Protein AF-A0A7V9VU53-F1 (afdb_monomer_lite)

Foldseek 3Di:
DDDWDWDFDADPVRHGDDIDTDPVSVVVVCVVVVPDPPPDDVPPCVVVVVDDDDPDDPVVVVVVVVVVVVVVVVPD

Radius of gyration: 24.23 Å; chains: 1; bounding box: 40×67×32 Å

Sequence (76 aa):
MIAIRKKIVTDEDHNPVEVVINYDDWLEIERLLGLQPGKKLLTDLSAFRGVITMTEDALEYQRRIRAEWDREWDEE

Secondary structure (DSSP, 8-state):
-----EEEEE-TTS-EEEEEE-HHHHHHHHHHTT--TTS--TT-GGGGTT----SS-HHHHHHHHHHHHHHTTS--

Structure (mmCIF, N/CA/C/O backbone):
data_AF-A0A7V9VU53-F1
#
_entry.id   AF-A0A7V9VU53-F1
#
loop_
_atom_site.group_PDB
_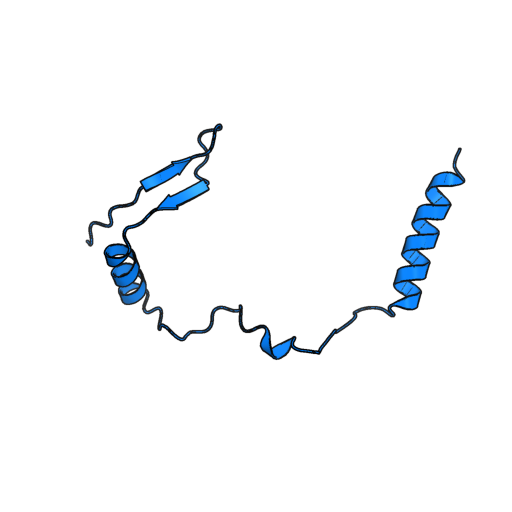atom_site.id
_atom_site.type_symbol
_atom_site.label_atom_id
_atom_site.label_alt_id
_atom_site.label_comp_id
_atom_site.label_asym_id
_atom_site.label_entity_id
_atom_site.label_seq_id
_atom_site.pdbx_PDB_ins_code
_atom_site.Cartn_x
_atom_site.Cartn_y
_atom_site.Cartn_z
_atom_site.occupancy
_atom_site.B_iso_or_equiv
_atom_site.auth_seq_id
_atom_site.auth_comp_id
_atom_site.auth_asym_id
_atom_site.auth_atom_id
_atom_site.pdbx_PDB_model_num
ATOM 1 N N . MET A 1 1 ? 9.847 -28.117 -5.507 1.00 58.12 1 MET A N 1
ATOM 2 C CA . MET A 1 1 ? 10.169 -26.677 -5.606 1.00 58.12 1 MET A CA 1
ATOM 3 C C . MET A 1 1 ? 9.590 -26.174 -6.911 1.00 58.12 1 MET A C 1
ATOM 5 O O . MET A 1 1 ? 9.883 -26.774 -7.935 1.00 58.12 1 MET A O 1
ATOM 9 N N . ILE A 1 2 ? 8.726 -25.162 -6.872 1.00 67.81 2 ILE A N 1
ATOM 10 C CA . ILE A 1 2 ? 8.133 -24.591 -8.087 1.00 67.81 2 ILE A CA 1
ATOM 11 C C . ILE A 1 2 ? 9.126 -23.577 -8.650 1.00 67.81 2 ILE A C 1
ATOM 13 O O . ILE A 1 2 ? 9.610 -22.706 -7.928 1.00 67.81 2 ILE A O 1
ATOM 17 N N . ALA A 1 3 ? 9.482 -23.741 -9.920 1.00 77.56 3 ALA A N 1
ATOM 18 C CA . ALA A 1 3 ? 10.383 -22.835 -10.613 1.00 77.56 3 ALA A CA 1
ATOM 19 C C . ALA A 1 3 ? 9.586 -21.619 -11.105 1.00 77.56 3 ALA A C 1
ATOM 21 O O . ALA A 1 3 ? 9.036 -21.638 -12.199 1.00 77.56 3 ALA A O 1
ATOM 22 N N . ILE A 1 4 ? 9.509 -20.574 -10.279 1.00 80.56 4 ILE A N 1
ATOM 23 C CA . ILE A 1 4 ? 8.854 -19.309 -10.636 1.00 80.56 4 ILE A CA 1
ATOM 24 C C . ILE A 1 4 ? 9.821 -18.483 -11.481 1.00 80.56 4 ILE A C 1
ATOM 26 O O . ILE A 1 4 ? 10.909 -18.120 -11.020 1.00 80.56 4 ILE A O 1
ATOM 30 N N . ARG A 1 5 ? 9.420 -18.149 -12.709 1.00 84.62 5 ARG A N 1
ATOM 31 C CA . ARG A 1 5 ? 10.190 -17.233 -13.554 1.00 84.62 5 ARG A CA 1
ATOM 32 C C . ARG A 1 5 ? 9.860 -15.802 -13.147 1.00 84.62 5 ARG A C 1
ATOM 34 O O . ARG A 1 5 ? 8.755 -15.324 -13.381 1.00 84.62 5 ARG A O 1
ATOM 41 N N . LYS A 1 6 ? 10.835 -15.122 -12.544 1.00 86.94 6 LYS A N 1
ATOM 42 C CA . LYS A 1 6 ? 10.730 -13.713 -12.150 1.00 86.94 6 LYS A CA 1
ATOM 43 C C . LYS A 1 6 ? 11.796 -12.876 -12.839 1.00 86.94 6 LYS A C 1
ATOM 45 O O . LYS A 1 6 ? 12.942 -13.309 -12.964 1.00 86.94 6 LYS A O 1
ATOM 50 N N . LYS A 1 7 ? 11.422 -11.668 -13.244 1.00 89.88 7 LYS A N 1
ATOM 51 C CA . LYS A 1 7 ? 12.333 -10.632 -13.722 1.00 89.88 7 LYS A CA 1
ATOM 52 C C . LYS A 1 7 ? 12.327 -9.501 -12.702 1.00 89.88 7 LYS A C 1
ATOM 54 O O . LYS A 1 7 ? 11.275 -8.948 -12.408 1.00 89.88 7 LYS A O 1
ATOM 59 N N . ILE A 1 8 ? 13.494 -9.183 -12.156 1.00 89.56 8 ILE A N 1
ATOM 60 C CA . ILE A 1 8 ? 13.660 -8.030 -11.269 1.00 89.56 8 ILE A CA 1
ATOM 61 C C . ILE A 1 8 ? 13.991 -6.835 -12.158 1.00 89.56 8 ILE A C 1
ATOM 63 O O . ILE A 1 8 ? 14.905 -6.913 -12.979 1.00 89.56 8 ILE A O 1
ATOM 67 N N . VAL A 1 9 ? 13.207 -5.773 -12.036 1.00 90.69 9 VAL A N 1
ATOM 68 C CA . VAL A 1 9 ? 13.432 -4.498 -12.713 1.00 90.69 9 VAL A CA 1
ATOM 69 C C . VAL A 1 9 ? 14.136 -3.580 -11.727 1.00 90.69 9 VAL A C 1
ATOM 71 O O . VAL A 1 9 ? 13.717 -3.464 -10.573 1.00 90.69 9 VAL A O 1
ATOM 74 N N . THR A 1 10 ? 15.226 -2.968 -12.176 1.00 92.94 10 THR A N 1
ATOM 75 C CA . THR A 1 10 ? 16.036 -2.041 -11.387 1.00 92.94 10 THR A CA 1
ATOM 76 C C . THR A 1 10 ? 15.927 -0.624 -11.938 1.00 92.94 10 THR A C 1
ATOM 78 O O . THR A 1 10 ? 15.684 -0.453 -13.134 1.00 92.94 10 THR A O 1
ATOM 81 N N . ASP A 1 11 ? 16.104 0.372 -11.074 1.00 91.25 11 ASP A N 1
ATOM 82 C CA . ASP A 1 11 ? 16.237 1.778 -11.463 1.00 91.25 11 ASP A CA 1
ATOM 83 C C . ASP A 1 11 ? 17.638 2.097 -12.026 1.00 91.25 11 ASP A C 1
ATOM 85 O O . ASP A 1 11 ? 18.465 1.206 -12.252 1.00 91.25 11 ASP A O 1
ATOM 89 N N . GLU A 1 12 ? 17.890 3.382 -12.278 1.00 91.44 12 GLU A N 1
ATOM 90 C CA . GLU A 1 12 ? 19.163 3.899 -12.797 1.00 91.44 12 GLU A CA 1
ATOM 91 C C . GLU A 1 12 ? 20.330 3.663 -11.819 1.00 91.44 12 GLU A C 1
ATOM 93 O O . GLU A 1 12 ? 21.453 3.368 -12.239 1.00 91.44 12 GLU A O 1
ATOM 98 N N . ASP A 1 13 ? 20.044 3.670 -10.516 1.00 93.38 13 ASP A N 1
ATOM 99 C CA . ASP A 1 13 ? 20.989 3.399 -9.429 1.00 93.38 13 ASP A CA 1
ATOM 100 C C . ASP A 1 13 ? 21.140 1.893 -9.130 1.00 93.38 13 ASP A C 1
ATOM 102 O O . ASP A 1 13 ? 21.797 1.503 -8.164 1.00 93.38 13 ASP A O 1
ATOM 106 N N . HIS A 1 14 ? 20.578 1.028 -9.985 1.00 86.19 14 HIS A N 1
ATOM 107 C CA . HIS A 1 14 ? 20.583 -0.434 -9.862 1.00 86.19 14 HIS A CA 1
ATOM 108 C C . HIS A 1 14 ? 19.852 -0.972 -8.620 1.00 86.19 14 HIS A C 1
ATOM 110 O O . HIS A 1 14 ? 20.016 -2.141 -8.253 1.00 86.19 14 HIS A O 1
ATOM 116 N N . ASN A 1 15 ? 18.990 -0.168 -8.001 1.00 90.62 15 ASN A N 1
ATOM 117 C CA . ASN A 1 15 ? 18.130 -0.618 -6.919 1.00 90.62 15 ASN A CA 1
ATOM 118 C C . ASN A 1 15 ? 16.897 -1.334 -7.490 1.00 90.62 15 ASN A C 1
ATOM 120 O O . ASN A 1 15 ? 16.310 -0.881 -8.474 1.00 90.62 15 ASN A O 1
ATOM 124 N N . PRO A 1 16 ? 16.472 -2.464 -6.904 1.00 90.94 16 PRO A N 1
ATOM 125 C CA . PRO A 1 16 ? 15.294 -3.190 -7.363 1.00 90.94 16 PRO A CA 1
ATOM 126 C C . PRO A 1 16 ? 14.018 -2.406 -7.040 1.00 90.94 16 PRO A C 1
ATOM 128 O O . PRO A 1 16 ? 13.714 -2.163 -5.874 1.00 90.94 16 PRO A O 1
ATOM 131 N N . VAL A 1 17 ? 13.247 -2.066 -8.072 1.00 92.31 17 VAL A N 1
ATOM 132 C CA . VAL A 1 17 ? 12.002 -1.288 -7.944 1.00 92.31 17 VAL A CA 1
ATOM 133 C C . VAL A 1 17 ? 10.749 -2.124 -8.174 1.00 92.31 17 VAL A C 1
ATOM 135 O O . VAL A 1 17 ? 9.711 -1.856 -7.577 1.00 92.31 17 VAL A O 1
ATOM 138 N N . GLU A 1 18 ? 10.831 -3.167 -8.999 1.00 90.81 18 GLU A N 1
ATOM 139 C CA . GLU A 1 18 ? 9.675 -3.992 -9.352 1.00 90.81 18 GLU A CA 1
ATOM 140 C C . GLU A 1 18 ? 10.086 -5.447 -9.608 1.00 90.81 18 GLU A C 1
ATOM 142 O O . GLU A 1 18 ? 11.202 -5.747 -10.041 1.00 90.81 18 GLU A O 1
ATOM 147 N N . VAL A 1 19 ? 9.164 -6.377 -9.348 1.00 90.12 19 VAL A N 1
ATOM 148 C CA . VAL A 1 19 ? 9.311 -7.790 -9.704 1.00 90.12 19 VAL A CA 1
ATOM 149 C C . VAL A 1 19 ? 8.185 -8.180 -10.650 1.00 90.12 19 VAL A C 1
ATOM 151 O O . VAL A 1 19 ? 7.025 -8.250 -10.256 1.00 90.12 19 VAL A O 1
ATOM 154 N N . VAL A 1 20 ? 8.546 -8.488 -11.891 1.00 91.69 20 VAL A N 1
ATOM 155 C CA . VAL A 1 20 ? 7.619 -8.946 -12.925 1.00 91.69 20 VAL A CA 1
ATOM 156 C C . VAL A 1 20 ? 7.586 -10.473 -12.919 1.00 91.69 20 VAL A C 1
ATOM 158 O O . VAL A 1 20 ? 8.624 -11.132 -13.040 1.00 91.69 20 VAL A O 1
ATOM 161 N N . ILE A 1 21 ? 6.390 -11.040 -12.773 1.00 90.94 21 ILE A N 1
ATOM 162 C CA . ILE A 1 21 ? 6.126 -12.484 -12.721 1.00 90.94 21 ILE A CA 1
ATOM 163 C C . ILE A 1 21 ? 5.039 -12.796 -13.754 1.00 90.94 21 ILE A C 1
ATOM 165 O O . ILE A 1 21 ? 4.130 -11.991 -13.955 1.00 90.94 21 ILE A O 1
ATOM 169 N N . ASN A 1 22 ? 5.127 -13.948 -14.424 1.00 90.31 22 ASN A N 1
ATOM 170 C CA . ASN A 1 22 ? 4.049 -14.379 -15.316 1.00 90.31 22 ASN A CA 1
ATOM 171 C C . ASN A 1 22 ? 2.758 -14.586 -14.526 1.00 90.31 22 ASN A C 1
ATOM 173 O O . ASN A 1 22 ? 2.781 -15.059 -13.393 1.00 90.31 22 ASN A O 1
ATOM 177 N N . TYR A 1 23 ? 1.626 -14.306 -15.160 1.00 85.12 23 TYR A N 1
ATOM 178 C CA . TYR A 1 23 ? 0.328 -14.429 -14.509 1.00 85.12 23 TYR A CA 1
ATOM 179 C C . TYR A 1 23 ? 0.028 -15.854 -14.007 1.00 85.12 23 TYR A C 1
ATOM 181 O O . TYR A 1 23 ? -0.449 -16.021 -12.889 1.00 85.12 23 TYR A O 1
ATOM 189 N N . ASP A 1 24 ? 0.382 -16.886 -14.778 1.00 87.19 24 ASP A N 1
ATOM 190 C CA . ASP A 1 24 ? 0.190 -18.285 -14.360 1.00 87.19 24 ASP A CA 1
ATOM 191 C C . ASP A 1 24 ? 1.024 -18.632 -13.116 1.00 87.19 24 ASP A C 1
ATOM 193 O O . ASP A 1 24 ? 0.544 -19.283 -12.188 1.00 87.19 24 ASP A O 1
ATOM 197 N N . ASP A 1 25 ? 2.267 -18.141 -13.075 1.00 87.88 25 ASP A N 1
ATOM 198 C CA . ASP A 1 25 ? 3.160 -18.314 -11.929 1.00 87.88 25 ASP A CA 1
ATOM 199 C C . ASP A 1 25 ? 2.631 -17.533 -10.708 1.00 87.88 25 ASP A C 1
ATOM 201 O O . ASP A 1 25 ? 2.718 -18.013 -9.579 1.00 87.88 25 ASP A O 1
ATOM 205 N N . TRP A 1 26 ? 2.041 -16.351 -10.924 1.00 87.00 26 TRP A N 1
ATOM 206 C CA . TRP A 1 26 ? 1.388 -15.548 -9.887 1.00 87.00 26 TRP A CA 1
ATOM 207 C C . TRP A 1 26 ? 0.189 -16.271 -9.261 1.00 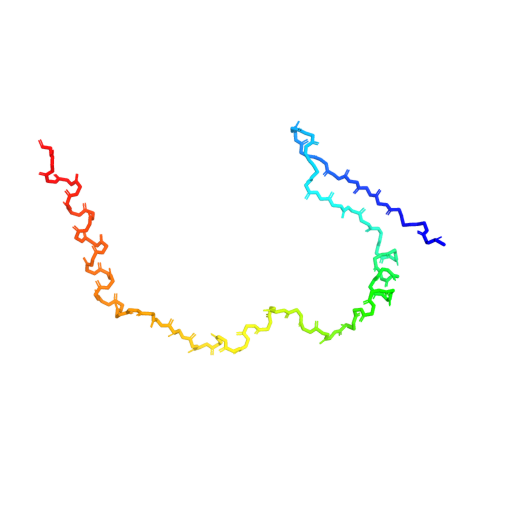87.00 26 TRP A C 1
ATOM 209 O O . TRP A 1 26 ? 0.115 -16.371 -8.037 1.00 87.00 26 TRP A O 1
ATOM 219 N N . LEU A 1 27 ? -0.707 -16.835 -10.076 1.00 85.06 27 LEU A N 1
ATOM 220 C CA . LEU A 1 27 ? -1.865 -17.594 -9.588 1.00 85.06 27 LEU A CA 1
ATOM 221 C C . LEU A 1 27 ? -1.449 -18.806 -8.749 1.00 85.06 27 LEU A C 1
ATOM 223 O O . LEU A 1 27 ? -2.066 -19.107 -7.726 1.00 85.06 27 LEU A O 1
ATOM 227 N N . GLU A 1 28 ? -0.384 -19.499 -9.153 1.00 86.62 28 GLU A N 1
ATOM 228 C CA . GLU A 1 28 ? 0.129 -20.627 -8.382 1.00 86.62 28 GLU A CA 1
ATOM 229 C C . GLU A 1 28 ? 0.720 -20.166 -7.042 1.00 86.62 28 GLU A C 1
ATOM 231 O O . GLU A 1 28 ? 0.485 -20.805 -6.015 1.00 86.62 28 GLU A O 1
ATOM 236 N N . ILE A 1 29 ? 1.416 -19.024 -7.007 1.00 85.25 29 ILE A N 1
ATOM 237 C CA . ILE A 1 29 ? 1.879 -18.406 -5.755 1.00 85.25 29 ILE A CA 1
ATOM 238 C C . ILE A 1 29 ? 0.693 -18.058 -4.848 1.00 85.25 29 ILE A C 1
ATOM 240 O O . ILE A 1 29 ? 0.722 -18.398 -3.665 1.00 85.25 29 ILE A O 1
ATOM 244 N N . GLU A 1 30 ? -0.361 -17.433 -5.378 1.00 85.25 30 GLU A N 1
ATOM 245 C CA . GLU A 1 30 ? -1.572 -17.111 -4.611 1.00 85.25 30 GLU A CA 1
ATOM 246 C C . GLU A 1 30 ? -2.215 -18.365 -4.010 1.00 85.25 30 GLU A C 1
ATOM 248 O O . GLU A 1 30 ? -2.552 -18.389 -2.819 1.00 85.25 30 GLU A O 1
ATOM 253 N N . ARG A 1 31 ? -2.311 -19.437 -4.806 1.00 83.75 31 ARG A N 1
ATOM 254 C CA . ARG A 1 31 ? -2.837 -20.735 -4.373 1.00 83.75 31 ARG A CA 1
ATOM 255 C C . ARG A 1 31 ? -1.999 -21.339 -3.247 1.00 83.75 31 ARG A C 1
ATOM 257 O O . ARG A 1 31 ? -2.565 -21.812 -2.261 1.00 83.75 31 ARG A O 1
ATOM 264 N N . LEU A 1 32 ? -0.670 -21.318 -3.366 1.00 85.69 32 LEU A N 1
ATOM 265 C CA . LEU A 1 32 ? 0.249 -21.840 -2.344 1.00 85.69 32 LEU A CA 1
ATOM 266 C C . LEU A 1 32 ? 0.205 -21.031 -1.048 1.00 85.69 32 LEU A C 1
ATOM 268 O O . LEU A 1 32 ? 0.290 -21.604 0.035 1.00 85.69 32 LEU A O 1
ATOM 272 N N . LEU A 1 33 ? 0.064 -19.710 -1.155 1.00 83.88 33 LEU A N 1
ATOM 273 C CA . LEU A 1 33 ? -0.065 -18.812 -0.009 1.00 83.88 33 LEU A CA 1
ATOM 274 C C . LEU A 1 33 ? -1.455 -18.888 0.645 1.00 83.88 33 LEU A C 1
ATOM 276 O O . LEU A 1 33 ? -1.675 -18.267 1.686 1.00 83.88 33 LEU A O 1
ATOM 280 N N . GLY A 1 34 ? -2.397 -19.638 0.061 1.00 79.25 34 GLY A N 1
ATOM 281 C CA . GLY A 1 34 ? -3.766 -19.739 0.563 1.00 79.25 34 GLY A CA 1
ATOM 282 C C . GLY A 1 34 ? -4.503 -18.398 0.529 1.00 79.25 34 GLY A C 1
ATOM 283 O O . GLY A 1 34 ? -5.413 -18.173 1.335 1.00 79.25 34 GLY A O 1
ATOM 284 N N . LEU A 1 35 ? -4.098 -17.495 -0.372 1.00 71.56 35 LEU A N 1
ATOM 285 C CA . LEU A 1 35 ? -4.760 -16.216 -0.587 1.00 71.56 35 LEU A CA 1
ATOM 286 C C . LEU A 1 35 ? -6.093 -16.499 -1.280 1.00 71.56 35 LEU A C 1
ATOM 288 O O . LEU A 1 35 ? -6.166 -16.758 -2.474 1.00 71.56 35 LEU A O 1
ATOM 292 N N . GLN A 1 36 ? -7.170 -16.517 -0.498 1.00 63.59 36 GLN A N 1
ATOM 293 C CA . GLN A 1 36 ? -8.517 -16.638 -1.043 1.00 63.59 36 GLN A CA 1
ATOM 294 C C . GLN A 1 36 ? -8.844 -15.361 -1.841 1.00 63.59 36 GLN A C 1
ATOM 296 O O . GLN A 1 36 ? -8.649 -14.274 -1.281 1.00 63.59 36 GLN A O 1
AT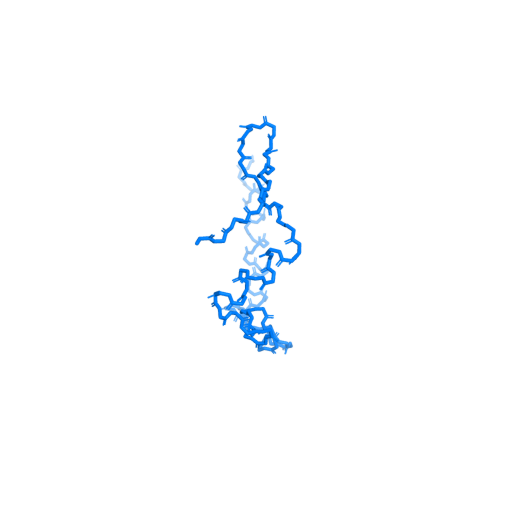OM 301 N N . PRO A 1 37 ? -9.381 -15.453 -3.077 1.00 57.59 37 PRO A N 1
ATOM 302 C CA . PRO A 1 37 ? -9.789 -14.312 -3.912 1.00 57.59 37 PRO A CA 1
ATOM 303 C C . PRO A 1 37 ? -11.035 -13.601 -3.346 1.00 57.59 37 PRO A C 1
ATOM 305 O O . PRO A 1 37 ? -12.112 -13.571 -3.933 1.00 57.59 37 PRO A O 1
ATOM 308 N N . GLY A 1 38 ? -10.896 -13.063 -2.139 1.00 53.62 38 GLY A N 1
ATOM 309 C CA . GLY A 1 38 ? -11.986 -12.567 -1.304 1.00 53.62 38 GLY A CA 1
ATOM 310 C C . GLY A 1 38 ? -11.575 -12.274 0.138 1.00 53.62 38 GLY A C 1
ATOM 311 O O . GLY A 1 38 ? -12.344 -11.645 0.867 1.00 53.62 38 GLY A O 1
ATOM 312 N N . LYS A 1 39 ? -10.356 -12.647 0.563 1.00 53.09 39 LYS A N 1
ATOM 313 C CA . LYS A 1 39 ? -9.761 -12.079 1.775 1.00 53.09 39 LYS A CA 1
ATOM 314 C C . LYS A 1 39 ? -9.422 -10.630 1.443 1.00 53.09 39 LYS A C 1
ATOM 316 O O . LYS A 1 39 ? -8.325 -10.345 0.975 1.00 53.09 39 LYS A O 1
ATOM 321 N N . LYS A 1 40 ? -10.427 -9.756 1.590 1.00 54.66 40 LYS A N 1
ATOM 322 C CA . LYS A 1 40 ? -10.312 -8.304 1.473 1.00 54.66 40 LYS A CA 1
ATOM 323 C C . LYS A 1 40 ? -8.988 -7.917 2.114 1.00 54.66 40 LYS A C 1
ATOM 325 O O . LYS A 1 40 ? -8.812 -8.049 3.326 1.00 54.66 40 LYS A O 1
ATOM 330 N N . LEU A 1 41 ? -8.051 -7.488 1.275 1.00 57.38 41 LEU A N 1
ATOM 331 C CA . LEU A 1 41 ? -6.965 -6.638 1.719 1.00 57.38 41 LEU A CA 1
ATOM 332 C C . LEU A 1 41 ? -7.599 -5.531 2.581 1.00 57.38 41 LEU A C 1
ATOM 334 O O . LEU A 1 41 ? -8.759 -5.161 2.377 1.00 57.38 41 LEU A O 1
ATOM 338 N N . LEU A 1 42 ? -6.848 -4.989 3.536 1.00 56.38 42 LEU A N 1
ATOM 339 C CA . LEU A 1 42 ? -7.228 -3.832 4.364 1.00 56.38 42 LEU A CA 1
ATOM 340 C C . LEU A 1 42 ? -7.647 -2.570 3.559 1.00 56.38 42 LEU A C 1
ATOM 342 O O . LEU A 1 42 ? -7.818 -1.503 4.128 1.00 56.38 42 LEU A O 1
ATOM 346 N N . THR A 1 43 ? -7.826 -2.676 2.244 1.00 59.00 43 THR A N 1
ATOM 347 C CA . THR A 1 43 ? -8.447 -1.722 1.324 1.00 59.00 43 THR A CA 1
ATOM 348 C C . THR A 1 43 ? -9.973 -1.674 1.391 1.00 59.00 43 THR A C 1
ATOM 350 O O . THR A 1 43 ? -10.569 -0.914 0.626 1.00 59.00 43 THR A O 1
ATOM 353 N N . ASP A 1 44 ? -10.642 -2.422 2.276 1.00 65.94 44 ASP A N 1
ATOM 354 C CA . ASP A 1 44 ? -12.067 -2.181 2.531 1.00 65.94 44 ASP A CA 1
ATOM 355 C C . ASP A 1 44 ? -12.278 -0.872 3.303 1.00 65.94 44 ASP A C 1
ATOM 357 O O . ASP A 1 44 ? -12.476 -0.840 4.516 1.00 65.94 44 ASP A O 1
ATOM 361 N N . LEU A 1 45 ? -12.246 0.228 2.556 1.00 69.06 45 LEU A N 1
ATOM 362 C CA . LEU A 1 45 ? -12.465 1.580 3.053 1.00 69.06 45 LEU A CA 1
ATOM 363 C C . LEU A 1 45 ? -13.950 1.885 3.295 1.00 69.06 45 LEU A C 1
ATOM 365 O O . LEU A 1 45 ? -14.298 3.024 3.602 1.00 69.06 45 LEU A O 1
ATOM 369 N N . SER A 1 46 ? -14.841 0.891 3.182 1.00 76.94 46 SER A N 1
ATOM 370 C CA . SER A 1 46 ? -16.278 1.075 3.419 1.00 76.94 46 SER A CA 1
ATOM 371 C C . SER A 1 46 ? -16.565 1.629 4.814 1.00 76.94 46 SER A C 1
ATOM 373 O O . SER A 1 46 ? -17.492 2.419 4.968 1.00 76.94 46 SER A O 1
ATOM 375 N N . ALA A 1 47 ? -15.744 1.281 5.811 1.00 70.81 47 ALA A N 1
ATOM 376 C CA . ALA A 1 47 ? -15.844 1.818 7.170 1.00 70.81 47 ALA A CA 1
ATOM 377 C C . ALA A 1 47 ? -15.595 3.338 7.252 1.00 70.81 47 ALA A C 1
ATOM 379 O O . ALA A 1 47 ? -16.080 3.990 8.171 1.00 70.81 47 ALA A O 1
ATOM 380 N N . PHE A 1 48 ? -14.879 3.907 6.281 1.00 72.38 48 PHE A N 1
ATOM 381 C CA . PHE A 1 48 ? -14.568 5.336 6.189 1.00 72.38 48 PHE A CA 1
ATOM 382 C C . PHE A 1 48 ? -15.470 6.066 5.180 1.00 72.38 48 PHE A C 1
ATOM 384 O O . PHE A 1 48 ? -15.299 7.258 4.921 1.00 72.38 48 PHE A O 1
ATOM 391 N N . ARG A 1 49 ? -16.458 5.380 4.584 1.00 75.56 49 ARG A N 1
ATOM 392 C CA . ARG A 1 49 ? -17.371 5.986 3.610 1.00 75.56 49 ARG A CA 1
ATOM 393 C C . ARG A 1 49 ? -18.295 6.982 4.309 1.00 75.56 49 ARG A C 1
ATOM 395 O O . ARG A 1 49 ? -19.199 6.590 5.038 1.00 75.56 49 ARG A O 1
ATOM 402 N N . GLY A 1 50 ? -18.097 8.270 4.039 1.00 73.81 50 GLY A N 1
ATOM 403 C CA . GLY A 1 50 ? -18.921 9.345 4.605 1.00 73.81 50 GLY A CA 1
ATOM 404 C C . GLY A 1 50 ? -18.642 9.640 6.082 1.00 73.81 50 GLY A C 1
ATOM 405 O O . GLY A 1 50 ? -19.352 10.445 6.675 1.00 73.81 50 GLY A O 1
ATOM 406 N N . VAL A 1 51 ? -17.612 9.019 6.664 1.00 79.81 51 VAL A N 1
ATOM 407 C CA . VAL A 1 51 ? -17.169 9.274 8.035 1.00 79.81 51 VAL A CA 1
ATOM 408 C C . VAL A 1 51 ? -15.828 9.990 7.963 1.00 79.81 51 VAL A C 1
ATOM 410 O O . VAL A 1 51 ? -14.817 9.392 7.606 1.00 79.81 51 VAL A O 1
ATOM 413 N N . ILE A 1 52 ? -15.825 11.279 8.297 1.00 77.75 52 ILE A N 1
ATOM 414 C CA . ILE A 1 52 ? -14.596 12.038 8.533 1.00 77.75 52 ILE A CA 1
ATOM 415 C C . ILE A 1 52 ? -14.447 12.164 10.046 1.00 77.75 52 ILE A C 1
ATOM 417 O O . ILE A 1 52 ? -15.122 12.972 10.680 1.00 77.75 52 ILE A O 1
ATOM 421 N N . THR A 1 53 ? -13.579 11.343 10.633 1.00 80.50 53 THR A N 1
ATOM 422 C CA . THR A 1 53 ? -13.220 11.462 12.049 1.00 80.50 53 THR A CA 1
ATOM 423 C C . THR A 1 53 ? -12.106 12.495 12.170 1.00 80.50 53 THR A C 1
ATOM 425 O O . THR A 1 53 ? -10.940 12.175 11.947 1.00 80.50 53 THR A O 1
ATOM 428 N N . MET A 1 54 ? -12.458 13.745 12.471 1.00 79.12 54 MET A N 1
ATOM 429 C CA . MET A 1 54 ? -11.466 14.794 12.731 1.00 79.12 54 MET A CA 1
ATOM 430 C C . MET A 1 54 ? -10.972 14.684 14.178 1.00 79.12 54 MET A C 1
ATOM 432 O O . MET A 1 54 ? -11.770 14.524 15.099 1.00 79.12 54 MET A O 1
ATOM 436 N N . THR A 1 55 ? -9.655 14.743 14.376 1.00 83.38 55 THR A N 1
ATOM 437 C CA . THR A 1 55 ? -9.016 14.719 15.705 1.00 83.38 55 THR A CA 1
ATOM 438 C C . THR A 1 55 ? -9.078 16.066 16.420 1.00 83.38 55 THR A C 1
ATOM 440 O O . THR A 1 55 ? -8.973 16.116 17.642 1.00 83.38 55 THR A O 1
ATOM 443 N N . GLU A 1 56 ? -9.247 17.149 15.666 1.00 85.50 56 GLU A N 1
ATOM 444 C CA . GLU A 1 56 ? -9.374 18.519 16.154 1.00 85.50 56 GLU A CA 1
ATOM 445 C C . GLU A 1 56 ? -10.490 19.243 15.390 1.00 85.50 56 GLU A C 1
ATOM 447 O O . GLU A 1 56 ? -10.906 18.807 14.312 1.00 85.50 56 GLU A O 1
ATOM 452 N N . ASP A 1 57 ? -10.999 20.333 15.963 1.00 89.06 57 ASP A N 1
ATOM 453 C CA . ASP A 1 57 ? -11.983 21.177 15.290 1.00 89.06 57 ASP A CA 1
ATOM 454 C C . ASP A 1 57 ? -11.375 21.803 14.022 1.00 89.06 57 ASP A C 1
ATOM 456 O O . ASP A 1 57 ? -10.268 22.346 14.038 1.00 89.06 57 ASP A O 1
ATOM 460 N N . ALA A 1 58 ? -12.106 21.719 12.909 1.00 85.44 58 ALA A N 1
ATOM 461 C CA . ALA A 1 58 ? -11.601 22.128 11.601 1.00 85.44 58 ALA A CA 1
ATOM 462 C C . ALA A 1 58 ? -11.274 23.628 11.531 1.00 85.44 58 ALA A C 1
ATOM 464 O O . ALA A 1 58 ? -10.330 24.028 10.846 1.00 85.44 58 ALA A O 1
ATOM 465 N N . LEU A 1 59 ? -12.050 24.461 12.233 1.00 89.06 59 LEU A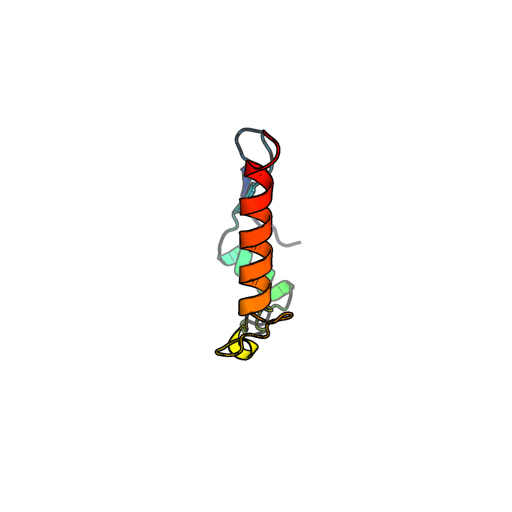 N 1
ATOM 466 C CA . LEU A 1 59 ? -11.871 25.907 12.230 1.00 89.06 59 LEU A CA 1
ATOM 467 C C . LEU A 1 59 ? -10.659 26.302 13.075 1.00 89.06 59 LEU A C 1
ATOM 469 O O . LEU A 1 59 ? -9.879 27.160 12.659 1.00 89.06 59 LEU A O 1
ATOM 473 N N . GLU A 1 60 ? -10.474 25.659 14.225 1.00 90.00 60 GLU A N 1
ATOM 474 C CA . GLU A 1 60 ? -9.303 25.871 15.081 1.00 90.00 60 GLU A CA 1
ATOM 475 C C . GLU A 1 60 ? -8.006 25.428 14.392 1.00 90.00 60 GLU A C 1
ATOM 477 O O . GLU A 1 60 ? -7.021 26.172 14.398 1.00 90.00 60 GLU A O 1
ATOM 482 N N . TYR A 1 61 ? -8.022 24.288 13.691 1.00 87.75 61 TYR A N 1
ATOM 483 C CA . TYR A 1 61 ? -6.893 23.862 12.859 1.00 87.75 61 TYR A CA 1
ATOM 484 C C . TYR A 1 61 ? -6.535 24.914 11.806 1.00 87.75 61 TYR A C 1
ATOM 486 O O . TYR A 1 61 ? -5.383 25.334 11.685 1.00 87.75 61 TYR A O 1
ATOM 494 N N . GLN A 1 62 ? -7.539 25.393 11.068 1.00 89.38 62 GLN A N 1
ATOM 495 C CA . GLN A 1 62 ? -7.340 26.379 10.012 1.00 89.38 62 GLN A CA 1
ATOM 496 C C . GLN A 1 62 ? -6.801 27.711 10.552 1.00 89.38 62 GLN A C 1
ATOM 498 O O . GLN A 1 62 ? -5.958 28.343 9.911 1.00 89.38 62 GLN A O 1
ATOM 503 N N . ARG A 1 63 ? -7.270 28.142 11.728 1.00 90.12 63 ARG A N 1
ATOM 504 C CA . ARG A 1 63 ? -6.762 29.338 12.413 1.00 90.12 63 ARG A CA 1
ATOM 505 C C . ARG A 1 63 ? -5.299 29.179 12.810 1.00 90.12 63 ARG A C 1
ATOM 507 O O . ARG A 1 63 ? -4.520 30.093 12.562 1.00 90.12 63 ARG A O 1
ATOM 514 N N . ARG A 1 64 ? -4.922 28.024 13.367 1.00 89.88 64 ARG A N 1
ATOM 515 C CA . ARG A 1 64 ? -3.541 27.728 13.771 1.00 89.88 64 ARG A CA 1
ATOM 516 C C . ARG A 1 64 ? -2.575 27.774 12.590 1.00 89.88 64 ARG A C 1
ATOM 518 O O . ARG A 1 64 ? -1.567 28.461 12.689 1.00 89.88 64 ARG A O 1
ATOM 525 N N . ILE A 1 65 ? -2.908 27.103 11.484 1.00 89.69 65 ILE A N 1
ATOM 526 C CA . ILE A 1 65 ? -2.059 27.073 10.281 1.00 89.69 65 ILE A CA 1
ATOM 527 C C . ILE A 1 65 ? -1.895 28.472 9.679 1.00 89.69 65 ILE A C 1
ATOM 529 O O . ILE A 1 65 ? -0.786 28.867 9.340 1.00 89.69 65 ILE A O 1
ATOM 533 N N . ARG A 1 66 ? -2.973 29.265 9.587 1.00 86.38 66 ARG A N 1
ATOM 534 C CA . ARG A 1 66 ? -2.859 30.652 9.101 1.00 86.38 66 ARG A CA 1
ATOM 535 C C . ARG A 1 66 ? -1.970 31.508 9.996 1.00 86.38 66 ARG A C 1
ATOM 537 O O . ARG A 1 66 ? -1.101 32.201 9.493 1.00 86.38 66 ARG A O 1
ATOM 544 N N . ALA A 1 67 ? -2.148 31.409 11.311 1.00 88.25 67 ALA A N 1
ATOM 545 C CA . ALA A 1 67 ? -1.347 32.168 12.267 1.00 88.25 67 ALA A CA 1
ATOM 546 C C . ALA A 1 67 ? 0.127 31.729 12.320 1.00 88.25 67 ALA A C 1
ATOM 548 O O . ALA A 1 67 ? 0.955 32.464 12.851 1.00 88.25 67 ALA A O 1
ATOM 549 N N . GLU A 1 68 ? 0.450 30.520 11.856 1.00 85.75 68 GLU A N 1
ATOM 550 C CA . GLU A 1 68 ? 1.826 30.048 11.671 1.00 85.75 68 GLU A CA 1
ATOM 551 C C . GLU A 1 68 ? 2.466 30.715 10.451 1.00 85.75 68 GLU A C 1
ATOM 553 O O . GLU A 1 68 ? 3.584 31.203 10.551 1.00 85.75 68 GLU A O 1
ATOM 558 N N . TRP A 1 69 ? 1.723 30.825 9.347 1.00 80.38 69 TRP A N 1
ATOM 559 C CA . TRP A 1 69 ? 2.196 31.469 8.121 1.00 80.38 69 TRP A CA 1
ATOM 560 C C . TRP A 1 69 ? 2.328 32.984 8.281 1.00 80.38 69 TRP A C 1
ATOM 562 O O . TRP A 1 69 ? 3.282 33.548 7.772 1.00 80.38 69 TRP A O 1
ATOM 572 N N . ASP A 1 70 ? 1.432 33.642 9.022 1.00 75.50 70 ASP A N 1
ATOM 573 C CA . ASP A 1 70 ? 1.540 35.085 9.294 1.00 75.50 70 ASP A CA 1
ATOM 574 C C . ASP A 1 70 ? 2.769 35.415 10.164 1.00 75.50 70 ASP A C 1
ATOM 576 O O . ASP A 1 70 ? 3.391 36.458 9.995 1.00 75.50 70 ASP A O 1
ATOM 580 N N . ARG A 1 71 ? 3.165 34.504 11.064 1.00 59.41 71 ARG A N 1
ATOM 581 C CA . ARG A 1 71 ? 4.308 34.705 11.971 1.00 59.41 71 ARG A CA 1
ATOM 582 C C . ARG A 1 71 ? 5.664 34.649 11.271 1.00 59.41 71 ARG A C 1
ATOM 584 O O . ARG A 1 71 ? 6.619 35.218 11.782 1.00 59.41 71 ARG A O 1
ATOM 591 N N . GLU A 1 72 ? 5.747 33.968 10.131 1.00 55.47 72 GLU A N 1
ATOM 592 C CA . GLU A 1 72 ? 6.988 33.816 9.362 1.00 55.47 72 GLU A CA 1
ATOM 593 C C . GLU A 1 72 ? 7.382 35.110 8.616 1.00 55.47 72 GLU A C 1
ATOM 595 O O . GLU A 1 72 ? 8.534 35.2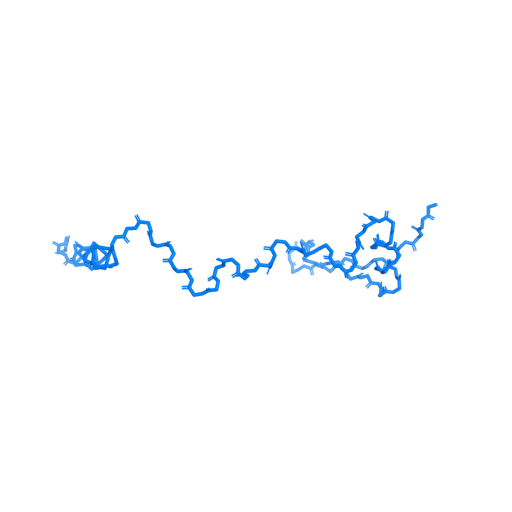63 8.227 1.00 55.47 72 GLU A O 1
ATOM 600 N N . TRP A 1 73 ? 6.451 36.062 8.460 1.00 53.66 73 TRP A N 1
ATOM 60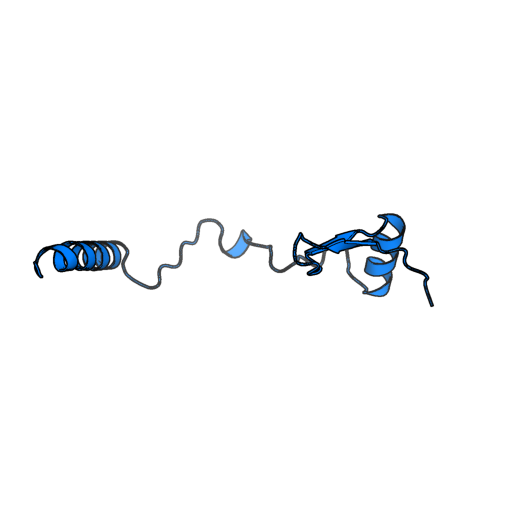1 C CA . TRP A 1 73 ? 6.672 37.345 7.769 1.00 53.66 73 TRP A CA 1
ATOM 602 C C . TRP A 1 73 ? 6.896 38.541 8.709 1.00 53.66 73 TRP A C 1
ATOM 604 O O . TRP A 1 73 ? 7.189 39.630 8.225 1.00 53.66 73 TRP A O 1
ATOM 614 N N . ASP A 1 74 ? 6.761 38.355 10.026 1.00 54.78 74 ASP A N 1
ATOM 615 C CA . ASP A 1 74 ? 6.946 39.409 11.041 1.00 54.78 74 ASP A CA 1
ATOM 616 C C . ASP A 1 74 ? 8.359 39.397 11.681 1.00 54.78 74 ASP A C 1
ATOM 618 O O . ASP A 1 74 ? 8.663 40.255 12.513 1.00 54.78 74 ASP A O 1
ATOM 622 N N . GLU A 1 75 ? 9.227 38.437 11.328 1.00 55.47 75 GLU A N 1
ATOM 623 C CA . GLU A 1 75 ? 10.614 38.323 11.835 1.00 55.47 75 GLU A CA 1
ATOM 624 C C . GLU A 1 75 ? 11.697 38.934 10.907 1.00 55.47 75 GLU A C 1
ATOM 626 O O . GLU A 1 75 ? 12.889 38.729 11.150 1.00 55.47 75 GLU A O 1
ATOM 631 N N . GLU A 1 76 ? 11.327 39.736 9.900 1.00 46.44 76 GLU A N 1
ATOM 632 C CA . GLU A 1 76 ? 12.256 40.496 9.026 1.00 46.44 76 GLU A CA 1
ATOM 633 C C . GLU A 1 76 ? 12.065 42.022 9.145 1.00 46.44 76 GLU A C 1
ATOM 635 O O . GLU A 1 76 ? 13.074 42.759 9.019 1.00 46.44 76 GLU A O 1
#

pLDDT: mean 78.81, std 13.01, range [46.44, 93.38]